Protein AF-A0A5B7W3S3-F1 (afdb_monomer_lite)

pLDDT: mean 83.86, std 8.56, range [51.97, 92.0]

Secondary structure (DSSP, 8-state):
--HHHHHHHHHHHHHHHHHHHHHHHHHHHHHHHHS---HHHHHHHHHHHHHHHHHHHHHHHHHHHTT--

Structure (mmCIF, N/CA/C/O backbone):
data_AF-A0A5B7W3S3-F1
#
_entry.id   AF-A0A5B7W3S3-F1
#
loop_
_atom_site.group_PDB
_atom_site.id
_atom_site.type_symbol
_atom_site.label_atom_id
_atom_site.label_alt_id
_atom_site.label_comp_id
_atom_site.label_asym_id
_atom_site.label_entity_id
_atom_site.label_seq_id
_atom_site.pdbx_PDB_ins_code
_atom_site.Cartn_x
_atom_site.Cartn_y
_atom_site.Cartn_z
_atom_site.occupancy
_atom_site.B_iso_or_equiv
_atom_site.auth_seq_id
_atom_site.auth_comp_id
_atom_site.auth_asym_id
_atom_site.auth_atom_id
_atom_site.pdbx_PDB_model_num
ATOM 1 N N . MET A 1 1 ? 24.312 -5.689 -9.140 1.00 56.34 1 MET A N 1
ATOM 2 C CA . MET A 1 1 ? 22.926 -5.345 -9.533 1.00 56.34 1 MET A CA 1
ATOM 3 C C . MET A 1 1 ? 23.012 -4.076 -10.368 1.00 56.34 1 MET A C 1
ATOM 5 O O . MET A 1 1 ? 23.525 -3.091 -9.862 1.00 56.34 1 MET A O 1
ATOM 9 N N . ASN A 1 2 ? 22.676 -4.134 -11.661 1.00 75.50 2 ASN A N 1
ATOM 10 C CA . ASN A 1 2 ? 22.920 -3.022 -12.592 1.00 75.50 2 ASN A CA 1
ATOM 11 C C . ASN A 1 2 ? 22.044 -1.798 -12.239 1.00 75.50 2 ASN A C 1
ATOM 13 O O . ASN A 1 2 ? 20.925 -1.982 -11.755 1.00 75.50 2 ASN A O 1
ATOM 17 N N . LEU A 1 3 ? 22.522 -0.571 -12.472 1.00 75.31 3 LEU A N 1
ATOM 18 C CA . LEU A 1 3 ? 21.829 0.669 -12.071 1.00 75.31 3 LEU A CA 1
ATOM 19 C C . LEU A 1 3 ? 20.417 0.772 -12.681 1.00 75.31 3 LEU A C 1
ATOM 21 O O . LEU A 1 3 ? 19.478 1.225 -12.026 1.00 75.31 3 LEU A O 1
ATOM 25 N N . GLU A 1 4 ? 20.242 0.271 -13.904 1.00 74.69 4 GLU A N 1
ATOM 26 C CA . GLU A 1 4 ? 18.941 0.170 -14.578 1.00 74.69 4 GLU A CA 1
ATOM 27 C C . GLU A 1 4 ? 17.952 -0.731 -13.833 1.00 74.69 4 GLU A C 1
ATOM 29 O O . GLU A 1 4 ? 16.778 -0.394 -13.711 1.00 74.69 4 GLU A O 1
ATOM 34 N N . ASN A 1 5 ? 18.428 -1.836 -13.254 1.00 78.75 5 ASN A N 1
ATOM 35 C CA . ASN A 1 5 ? 17.589 -2.763 -12.495 1.00 78.75 5 ASN A CA 1
ATOM 36 C C . ASN A 1 5 ? 17.048 -2.114 -11.213 1.00 78.75 5 ASN A C 1
ATOM 38 O O . ASN A 1 5 ? 15.898 -2.347 -10.840 1.00 78.75 5 ASN A O 1
ATOM 42 N N . ILE A 1 6 ? 17.870 -1.283 -10.563 1.00 79.38 6 ILE A N 1
ATOM 43 C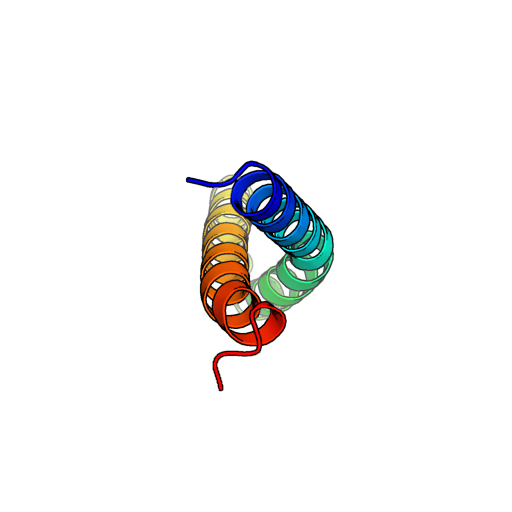 CA . ILE A 1 6 ? 17.493 -0.533 -9.359 1.00 79.38 6 ILE A CA 1
ATO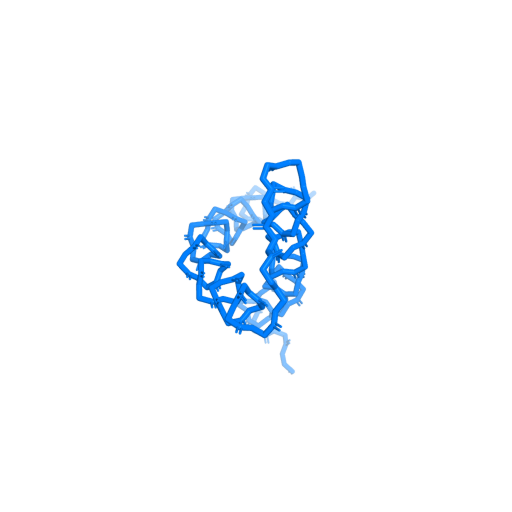M 44 C C . ILE A 1 6 ? 16.478 0.556 -9.715 1.00 79.38 6 ILE A C 1
ATOM 46 O O . ILE A 1 6 ? 15.417 0.622 -9.095 1.00 79.38 6 ILE A O 1
ATOM 50 N N . ARG A 1 7 ? 16.751 1.363 -10.751 1.00 82.44 7 ARG A N 1
ATOM 51 C CA . ARG A 1 7 ? 15.818 2.398 -11.238 1.00 82.44 7 ARG A CA 1
ATOM 52 C C . ARG A 1 7 ? 14.465 1.804 -11.614 1.00 82.44 7 ARG A C 1
ATOM 54 O O . ARG A 1 7 ? 13.433 2.355 -11.246 1.00 82.44 7 ARG A O 1
ATOM 61 N N . TYR A 1 8 ? 14.478 0.659 -12.288 1.00 82.44 8 TYR A N 1
ATOM 62 C CA . TYR A 1 8 ? 13.269 -0.063 -12.648 1.00 82.44 8 TYR A CA 1
ATOM 63 C C . TYR A 1 8 ? 12.492 -0.530 -11.407 1.00 82.44 8 TYR A C 1
ATOM 65 O O . TYR A 1 8 ? 11.305 -0.240 -11.303 1.00 82.44 8 TYR A O 1
ATOM 73 N N . HIS A 1 9 ? 13.140 -1.167 -10.421 1.00 80.38 9 HIS A N 1
ATOM 74 C CA . HIS A 1 9 ? 12.452 -1.601 -9.192 1.00 80.38 9 HIS A CA 1
ATOM 75 C C . HIS A 1 9 ? 11.832 -0.427 -8.429 1.00 80.38 9 HIS A C 1
ATOM 77 O O . HIS A 1 9 ? 10.702 -0.538 -7.954 1.00 80.38 9 HIS A O 1
ATOM 83 N N . ILE A 1 10 ? 12.529 0.708 -8.354 1.00 84.06 10 ILE A N 1
ATOM 84 C CA . ILE A 1 10 ? 12.014 1.921 -7.709 1.00 84.06 10 ILE A CA 1
ATOM 85 C C . ILE A 1 10 ? 10.792 2.457 -8.462 1.00 84.06 10 ILE A C 1
ATOM 87 O O . ILE A 1 10 ? 9.779 2.743 -7.831 1.00 84.06 10 ILE A O 1
ATOM 91 N N . ALA A 1 11 ? 10.849 2.537 -9.795 1.00 85.12 11 ALA A N 1
ATOM 92 C CA . ALA A 1 11 ? 9.734 3.011 -10.614 1.00 85.12 11 ALA A CA 1
ATOM 93 C C . ALA A 1 11 ? 8.495 2.109 -10.487 1.00 85.12 11 ALA A C 1
ATOM 95 O O . ALA A 1 11 ? 7.396 2.613 -10.260 1.00 85.12 11 ALA A O 1
ATOM 96 N 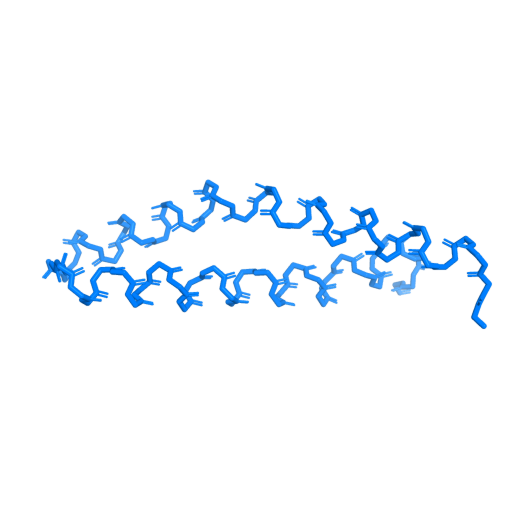N . VAL A 1 12 ? 8.671 0.783 -10.557 1.00 85.31 12 VAL A N 1
ATOM 97 C CA . VAL A 1 12 ? 7.576 -0.185 -10.364 1.00 85.31 12 VAL A CA 1
ATOM 98 C C . VAL A 1 12 ? 6.976 -0.047 -8.967 1.00 85.31 12 VAL A C 1
ATOM 100 O O . VAL A 1 12 ? 5.757 -0.029 -8.819 1.00 85.31 12 VAL A O 1
ATOM 103 N N . THR A 1 13 ? 7.819 0.098 -7.946 1.00 84.94 13 THR A N 1
ATOM 104 C CA . THR A 1 13 ? 7.356 0.255 -6.564 1.00 84.94 13 THR A CA 1
ATOM 105 C C . THR A 1 13 ? 6.565 1.546 -6.387 1.00 84.94 13 THR A C 1
ATOM 107 O O . THR A 1 13 ? 5.471 1.502 -5.835 1.00 84.94 13 THR A O 1
ATOM 110 N N . LEU A 1 14 ? 7.048 2.680 -6.907 1.00 86.12 14 LEU A N 1
ATOM 111 C CA . LEU A 1 14 ? 6.324 3.954 -6.836 1.00 86.12 14 LEU A CA 1
ATOM 112 C C . LEU A 1 14 ? 4.972 3.891 -7.558 1.00 86.12 14 LEU A C 1
ATOM 114 O O . LEU A 1 14 ? 3.970 4.371 -7.031 1.00 86.12 14 LEU A O 1
ATOM 118 N N . LEU A 1 15 ? 4.943 3.275 -8.743 1.00 87.69 15 LEU A N 1
ATOM 119 C CA . LEU A 1 15 ? 3.728 3.099 -9.534 1.00 87.69 15 LEU A CA 1
ATOM 120 C C . LEU A 1 15 ? 2.686 2.275 -8.768 1.00 87.69 15 LEU A C 1
ATOM 122 O O . LEU A 1 15 ? 1.528 2.680 -8.663 1.00 87.69 15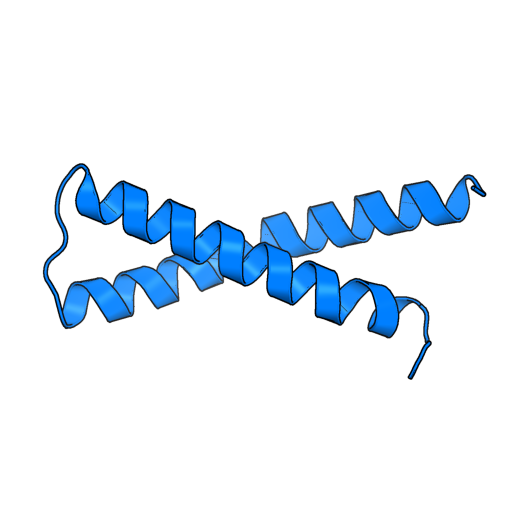 LEU A O 1
ATOM 126 N N . VAL A 1 16 ? 3.106 1.135 -8.210 1.00 87.25 16 VAL A N 1
ATOM 127 C CA . VAL A 1 16 ? 2.231 0.243 -7.442 1.00 87.25 16 VAL A CA 1
ATOM 128 C C . VAL A 1 16 ? 1.732 0.946 -6.184 1.00 87.25 16 VAL A C 1
ATOM 130 O O . VAL A 1 16 ? 0.531 0.918 -5.933 1.00 87.25 16 VAL A O 1
ATOM 133 N N . LEU A 1 17 ? 2.599 1.627 -5.428 1.00 87.19 17 LEU A N 1
ATOM 134 C CA . LEU A 1 17 ? 2.194 2.371 -4.230 1.00 87.19 17 LEU A CA 1
ATOM 135 C C . LEU A 1 17 ? 1.134 3.434 -4.562 1.00 87.19 17 LEU A C 1
ATOM 137 O O . LEU A 1 17 ? 0.103 3.488 -3.899 1.00 87.19 17 LEU A O 1
ATOM 141 N N . GLY A 1 18 ? 1.331 4.216 -5.629 1.00 85.56 18 GLY A N 1
ATOM 142 C CA . GLY A 1 18 ? 0.370 5.237 -6.058 1.00 85.56 18 GLY A CA 1
ATOM 143 C C . GLY A 1 18 ? -0.972 4.660 -6.521 1.00 85.56 18 GLY A C 1
ATOM 144 O O . GLY A 1 18 ? -2.027 5.120 -6.084 1.00 85.56 18 GLY A O 1
ATOM 145 N N . CYS A 1 19 ? -0.956 3.616 -7.355 1.00 85.62 19 CYS A N 1
ATOM 146 C CA . CYS A 1 19 ? -2.186 2.984 -7.854 1.00 85.62 19 CYS A CA 1
ATOM 147 C C . CYS A 1 19 ? -2.947 2.187 -6.785 1.00 85.62 19 CYS A C 1
ATOM 149 O O . CYS A 1 19 ? -4.143 1.950 -6.940 1.00 85.62 19 CYS A O 1
ATOM 151 N N . SER A 1 20 ? -2.290 1.784 -5.696 1.00 86.38 20 SER A N 1
ATOM 152 C CA . SER A 1 20 ? -2.924 0.985 -4.640 1.00 86.38 20 SER A CA 1
ATOM 153 C C . SER A 1 20 ? -3.878 1.798 -3.766 1.00 86.38 20 SER A C 1
ATOM 155 O O . SER A 1 20 ? -4.791 1.225 -3.180 1.00 86.38 20 SER A O 1
ATOM 157 N N . ILE A 1 21 ? -3.705 3.121 -3.685 1.00 86.81 21 ILE A N 1
ATOM 158 C CA . ILE A 1 21 ? -4.501 4.010 -2.823 1.00 86.81 21 ILE A CA 1
ATOM 159 C C . ILE A 1 21 ? -6.001 3.992 -3.178 1.00 86.81 21 ILE A C 1
ATOM 161 O O . ILE A 1 21 ? -6.806 3.709 -2.288 1.00 86.81 21 ILE A O 1
ATOM 165 N N . PRO A 1 22 ? -6.426 4.250 -4.434 1.00 87.75 22 PRO A N 1
ATOM 166 C CA . PRO A 1 22 ? -7.847 4.209 -4.781 1.00 87.75 22 PRO A CA 1
ATOM 167 C C . PRO A 1 22 ? -8.438 2.798 -4.658 1.00 87.75 22 PRO A C 1
ATOM 169 O O . PRO A 1 22 ? -9.559 2.646 -4.179 1.00 87.75 22 PRO A O 1
ATOM 172 N N . ILE A 1 23 ? -7.674 1.760 -5.020 1.00 87.38 23 ILE A N 1
ATOM 173 C CA . ILE A 1 23 ? -8.118 0.359 -4.926 1.00 87.38 23 ILE A CA 1
ATOM 174 C C . ILE A 1 23 ? -8.365 -0.020 -3.462 1.00 87.38 23 ILE A C 1
ATOM 176 O O . ILE A 1 23 ? -9.397 -0.598 -3.135 1.00 87.38 23 ILE A O 1
ATOM 180 N N . MET A 1 24 ? -7.449 0.360 -2.571 1.00 90.50 24 MET A N 1
ATOM 181 C CA . MET A 1 24 ? -7.593 0.191 -1.128 1.00 90.50 24 MET A CA 1
ATOM 182 C C . MET A 1 24 ? -8.864 0.875 -0.616 1.00 90.50 24 MET A C 1
ATOM 184 O O . MET A 1 24 ? -9.606 0.261 0.144 1.00 90.50 24 MET A O 1
ATOM 188 N N . GLY A 1 25 ? -9.137 2.109 -1.052 1.00 87.25 25 GLY A N 1
ATOM 189 C CA . GLY A 1 25 ? -10.357 2.833 -0.689 1.00 87.25 25 GLY A CA 1
ATOM 190 C C . GLY A 1 25 ? -11.627 2.074 -1.069 1.00 87.25 25 GLY A C 1
ATOM 191 O O . GLY A 1 25 ? -12.501 1.897 -0.228 1.00 87.25 25 GLY A O 1
ATOM 192 N N . VAL A 1 26 ? -11.699 1.555 -2.298 1.00 91.19 26 VAL A N 1
ATOM 193 C CA . VAL A 1 26 ? -12.852 0.769 -2.767 1.00 91.19 26 VAL A CA 1
ATOM 194 C C . VAL A 1 26 ? -13.007 -0.527 -1.974 1.00 91.19 26 VAL A C 1
ATOM 196 O O . VAL A 1 26 ? -14.109 -0.848 -1.540 1.00 91.19 26 VAL A O 1
ATOM 199 N N . VAL A 1 27 ? -11.920 -1.269 -1.751 1.00 89.88 27 VAL A N 1
ATOM 200 C CA . VAL A 1 27 ? -11.978 -2.542 -1.018 1.00 89.88 27 VAL A CA 1
ATOM 201 C C . VAL A 1 27 ? -12.433 -2.321 0.420 1.00 89.88 27 VAL A C 1
ATOM 203 O O . VAL A 1 27 ? -13.335 -3.014 0.882 1.00 89.88 27 VAL A O 1
ATOM 206 N N . VAL A 1 28 ? -11.857 -1.345 1.125 1.00 90.12 28 VAL A N 1
ATOM 207 C CA . VAL A 1 28 ? -12.271 -1.069 2.504 1.00 90.12 28 VAL A CA 1
ATOM 208 C C . VAL A 1 28 ? -13.695 -0.537 2.551 1.00 90.12 28 VAL A C 1
ATOM 210 O O . VAL A 1 28 ? -14.430 -0.934 3.447 1.00 90.12 28 VAL A O 1
ATOM 213 N N . TRP A 1 29 ? -14.109 0.278 1.577 1.00 90.75 29 TRP A N 1
ATOM 214 C CA . TRP A 1 29 ? -15.490 0.744 1.472 1.00 90.75 29 TRP A CA 1
ATOM 215 C C . TRP A 1 29 ? -16.485 -0.422 1.358 1.00 90.75 29 TRP A C 1
ATOM 217 O O . TRP A 1 29 ? -17.446 -0.487 2.122 1.00 90.75 29 TRP A O 1
ATOM 227 N N . VAL A 1 30 ? -16.207 -1.407 0.497 1.00 90.25 30 VAL A N 1
ATOM 228 C CA . VAL A 1 30 ? -17.043 -2.617 0.376 1.00 90.25 30 VAL A CA 1
ATOM 229 C C . VAL A 1 30 ? -17.071 -3.417 1.681 1.00 90.25 30 VAL A C 1
ATOM 231 O O . VAL A 1 30 ? -18.124 -3.910 2.078 1.00 90.25 30 VAL A O 1
ATOM 234 N N . ILE A 1 31 ? -15.936 -3.537 2.378 1.00 87.62 31 ILE A N 1
ATOM 235 C CA . ILE A 1 31 ? -15.883 -4.235 3.670 1.00 87.62 31 ILE A CA 1
ATOM 236 C C . ILE A 1 31 ? -16.725 -3.490 4.713 1.00 87.62 31 ILE A C 1
ATOM 238 O O . ILE A 1 31 ? -17.464 -4.136 5.454 1.00 87.62 31 ILE A O 1
ATOM 242 N N . THR A 1 32 ? -16.646 -2.156 4.760 1.00 91.31 32 THR A N 1
ATOM 243 C CA . THR A 1 32 ? -17.416 -1.342 5.712 1.00 91.31 32 THR A CA 1
ATOM 244 C C . THR A 1 32 ? -18.920 -1.405 5.482 1.00 91.31 32 THR A C 1
ATOM 246 O O . THR A 1 32 ? -19.672 -1.278 6.443 1.00 91.31 32 THR A O 1
ATOM 249 N N . GLU A 1 33 ? -19.352 -1.652 4.244 1.00 89.81 33 GLU A N 1
ATOM 250 C CA . GLU A 1 33 ? -20.769 -1.806 3.900 1.00 89.81 33 GLU A CA 1
ATOM 251 C C . GLU A 1 33 ? -21.371 -3.097 4.485 1.00 89.81 33 GLU A C 1
ATOM 253 O O . GLU A 1 33 ? -22.548 -3.148 4.829 1.00 89.81 33 GLU A O 1
ATOM 258 N N . ILE A 1 34 ? -20.554 -4.147 4.626 1.00 90.00 34 ILE A N 1
ATOM 259 C CA . ILE A 1 34 ? -20.970 -5.443 5.186 1.00 90.00 34 ILE A CA 1
ATOM 260 C C . ILE A 1 34 ? -20.755 -5.472 6.704 1.00 90.00 34 ILE A C 1
ATOM 262 O O . ILE A 1 34 ? -21.574 -6.011 7.447 1.00 90.00 34 ILE A O 1
ATOM 266 N N . ILE A 1 35 ? -19.629 -4.925 7.168 1.00 87.50 35 ILE A N 1
ATOM 267 C CA . ILE A 1 35 ? -19.218 -4.917 8.571 1.00 87.50 35 ILE A CA 1
ATOM 268 C C . ILE A 1 35 ? -18.849 -3.479 8.943 1.00 87.50 35 ILE A C 1
ATOM 270 O O . ILE A 1 35 ? -17.775 -3.021 8.544 1.00 87.50 35 ILE A O 1
ATOM 274 N N . PRO A 1 36 ? -19.668 -2.772 9.742 1.00 85.06 36 PRO A N 1
ATOM 275 C CA . PRO A 1 36 ? -19.358 -1.408 10.147 1.00 85.06 36 PRO A CA 1
ATOM 276 C C . PRO A 1 36 ? -18.101 -1.403 11.027 1.00 85.06 36 PRO A C 1
ATOM 278 O O . PRO A 1 36 ? -18.120 -1.776 12.200 1.00 85.06 36 PRO A O 1
AT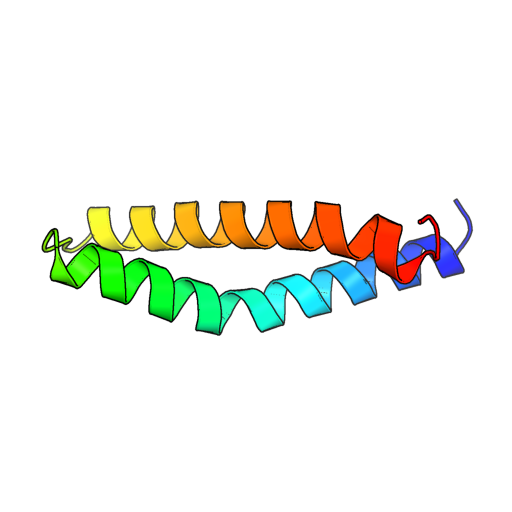OM 281 N N . LEU A 1 37 ? -16.973 -1.026 10.425 1.00 86.81 37 LEU A N 1
ATOM 282 C CA . LEU A 1 37 ? -15.681 -0.908 11.091 1.00 86.81 37 LEU A CA 1
ATOM 283 C C . LEU A 1 37 ? -15.482 0.538 11.526 1.00 86.81 37 LEU A C 1
ATOM 285 O O . LEU A 1 37 ? -15.527 1.449 10.704 1.00 86.81 37 LEU A O 1
ATOM 289 N N . GLU A 1 38 ? -15.163 0.745 12.799 1.00 87.50 38 GLU A N 1
ATOM 290 C CA . GLU A 1 38 ? -14.926 2.080 13.345 1.00 87.50 38 GLU A CA 1
ATOM 291 C C . GLU A 1 38 ? -13.547 2.210 13.999 1.00 87.50 38 GLU A C 1
ATOM 293 O O . GLU A 1 38 ? -12.896 1.236 14.401 1.00 87.50 38 GLU A O 1
ATOM 298 N N . GLY A 1 39 ? -13.075 3.456 14.090 1.00 89.38 39 GLY A N 1
ATOM 299 C CA . GLY A 1 39 ? -11.878 3.832 14.837 1.00 89.38 39 GLY A CA 1
ATOM 300 C C . GLY A 1 39 ? -10.629 3.026 14.461 1.00 89.38 39 GLY A C 1
ATOM 301 O O . GLY A 1 39 ? -10.079 3.154 13.365 1.00 89.38 39 GLY A O 1
ATOM 302 N N . ARG A 1 40 ? -10.130 2.222 15.410 1.00 89.50 40 ARG A N 1
ATOM 303 C CA . ARG A 1 40 ? -8.898 1.434 15.241 1.00 89.50 40 ARG A CA 1
ATOM 304 C C . ARG A 1 40 ? -9.078 0.283 14.245 1.00 89.50 40 ARG A C 1
ATOM 306 O O . ARG A 1 40 ? -8.137 -0.006 13.511 1.00 89.50 40 ARG A O 1
ATOM 313 N N . ALA A 1 41 ? -10.256 -0.339 14.188 1.00 87.69 41 ALA A N 1
ATOM 314 C CA . ALA A 1 41 ? -10.504 -1.479 13.307 1.00 87.69 41 ALA A CA 1
ATOM 315 C C . ALA A 1 41 ? -10.483 -1.063 11.828 1.00 87.69 41 ALA A C 1
ATOM 317 O O . ALA A 1 41 ? -9.850 -1.726 11.011 1.00 87.69 41 ALA A O 1
ATOM 318 N N . LEU A 1 42 ? -11.060 0.100 11.510 1.00 88.62 42 LEU A N 1
ATOM 319 C CA . LEU A 1 42 ? -11.021 0.677 10.165 1.00 88.62 42 LEU A CA 1
ATOM 320 C C . LEU A 1 42 ? -9.582 0.989 9.726 1.00 88.62 42 LEU A C 1
ATOM 322 O O . LEU A 1 42 ? -9.177 0.617 8.628 1.00 88.62 42 LEU A O 1
ATOM 326 N N . LYS A 1 43 ? -8.760 1.581 10.604 1.00 88.31 43 LYS A N 1
ATOM 327 C CA . LYS A 1 43 ? -7.334 1.828 10.310 1.00 88.31 43 LYS A CA 1
ATOM 328 C C . LYS A 1 43 ? -6.563 0.537 10.027 1.00 88.31 43 LYS A C 1
ATOM 330 O O . LYS A 1 43 ? -5.740 0.509 9.115 1.00 88.31 43 LYS A O 1
ATOM 335 N N . ILE A 1 44 ? -6.830 -0.521 10.794 1.00 90.12 44 ILE A N 1
ATOM 336 C CA . ILE A 1 44 ? -6.206 -1.834 10.588 1.00 90.12 44 ILE A CA 1
ATOM 337 C C . ILE A 1 44 ? -6.654 -2.435 9.249 1.00 90.12 44 ILE A C 1
ATOM 339 O O . ILE A 1 44 ? -5.808 -2.919 8.501 1.00 90.12 44 ILE A O 1
ATOM 343 N N . ALA A 1 45 ? -7.942 -2.347 8.904 1.00 89.69 45 ALA A N 1
ATOM 344 C CA . ALA A 1 45 ? -8.458 -2.818 7.620 1.00 89.69 45 ALA A CA 1
ATOM 345 C C . ALA A 1 45 ? -7.792 -2.097 6.437 1.00 89.69 45 ALA A C 1
ATOM 347 O O . ALA A 1 45 ? -7.337 -2.757 5.503 1.00 89.69 45 ALA A O 1
ATOM 348 N N . TYR A 1 46 ? -7.644 -0.770 6.508 1.00 89.38 46 TYR A N 1
ATOM 349 C CA . TYR A 1 46 ? -6.905 0.016 5.515 1.00 89.38 46 TYR A CA 1
ATOM 350 C C . TYR A 1 46 ? -5.446 -0.432 5.387 1.00 89.38 46 TYR A C 1
ATOM 352 O O . TYR A 1 46 ? -4.980 -0.687 4.278 1.00 89.38 46 TYR A O 1
ATOM 360 N N . LEU A 1 47 ? -4.740 -0.594 6.509 1.00 90.88 47 LEU A N 1
ATOM 361 C CA . LEU A 1 47 ? -3.339 -1.017 6.514 1.00 90.88 47 LEU A CA 1
ATOM 362 C C . LEU A 1 47 ? -3.155 -2.406 5.885 1.00 90.88 47 LEU A C 1
ATOM 364 O O . LEU A 1 47 ? -2.306 -2.579 5.014 1.00 90.88 47 LEU A O 1
ATOM 368 N N . ILE A 1 48 ? -3.955 -3.390 6.306 1.00 92.00 48 ILE A N 1
ATOM 369 C CA . ILE A 1 48 ? -3.870 -4.770 5.806 1.00 92.00 48 ILE A CA 1
ATOM 370 C C . ILE A 1 48 ? -4.184 -4.808 4.312 1.00 92.00 48 ILE A C 1
ATOM 372 O O . ILE A 1 48 ? -3.421 -5.382 3.536 1.00 92.00 48 ILE A O 1
ATOM 376 N N . THR A 1 49 ? -5.274 -4.158 3.905 1.00 91.19 49 THR A N 1
ATOM 377 C CA . THR A 1 49 ? -5.704 -4.100 2.505 1.00 91.19 49 THR A CA 1
ATOM 378 C C . THR A 1 49 ? -4.627 -3.469 1.628 1.00 91.19 49 THR A C 1
ATOM 380 O O . THR A 1 49 ? -4.288 -4.014 0.579 1.00 91.19 49 THR A O 1
ATOM 383 N N . TYR A 1 50 ? -4.022 -2.369 2.083 1.00 88.69 50 TYR A N 1
ATOM 384 C CA . TYR A 1 50 ? -2.934 -1.709 1.369 1.00 88.69 50 TYR A CA 1
ATOM 385 C C . TYR A 1 50 ? -1.728 -2.627 1.173 1.00 88.69 50 TYR A C 1
ATOM 387 O O . TYR A 1 50 ? -1.244 -2.783 0.054 1.00 88.69 50 TYR A O 1
ATOM 395 N N . VAL A 1 51 ? -1.261 -3.271 2.247 1.00 90.56 51 VAL A N 1
ATOM 396 C CA . VAL A 1 51 ? -0.105 -4.177 2.193 1.00 90.56 51 VAL A CA 1
ATOM 397 C C . VAL A 1 51 ? -0.375 -5.337 1.238 1.00 90.56 51 VAL A C 1
ATOM 399 O O . VAL A 1 51 ? 0.490 -5.671 0.430 1.00 90.56 51 VAL A O 1
ATOM 402 N N . PHE A 1 52 ? -1.579 -5.913 1.269 1.00 90.75 52 PHE A N 1
ATOM 403 C CA . PHE A 1 52 ? -1.962 -6.981 0.348 1.00 90.75 52 PHE A CA 1
ATOM 404 C C . PHE A 1 52 ? -1.941 -6.527 -1.113 1.00 90.75 52 PHE A C 1
ATOM 406 O O . PHE A 1 52 ? -1.303 -7.183 -1.937 1.00 90.75 52 PHE A O 1
ATOM 413 N N . ILE A 1 53 ? -2.586 -5.403 -1.437 1.00 89.81 53 ILE A N 1
ATOM 414 C CA . ILE A 1 53 ? -2.635 -4.881 -2.812 1.00 89.81 53 ILE A CA 1
ATOM 415 C C . ILE A 1 53 ? -1.225 -4.561 -3.309 1.00 89.81 53 ILE A C 1
ATOM 417 O O . ILE A 1 53 ? -0.871 -4.941 -4.424 1.00 89.81 53 ILE A O 1
ATOM 421 N N . VAL A 1 54 ? -0.396 -3.928 -2.477 1.00 88.88 54 VAL A N 1
ATOM 422 C CA . VAL A 1 54 ? 0.981 -3.577 -2.838 1.00 88.88 54 VAL A CA 1
ATOM 423 C C . VAL A 1 54 ? 1.822 -4.826 -3.076 1.00 88.88 54 VAL A C 1
ATOM 425 O O . VAL A 1 54 ? 2.517 -4.889 -4.085 1.00 88.88 54 VAL A O 1
ATOM 428 N N . LEU A 1 55 ? 1.753 -5.840 -2.208 1.00 88.25 55 LEU A N 1
ATOM 429 C CA . LEU A 1 55 ? 2.510 -7.085 -2.385 1.00 88.25 55 LEU A CA 1
ATOM 430 C C . LEU A 1 55 ? 2.088 -7.841 -3.648 1.00 88.25 55 LEU A C 1
ATOM 432 O O . LEU A 1 55 ? 2.948 -8.307 -4.398 1.00 88.25 55 LEU A O 1
ATOM 436 N N . PHE A 1 56 ? 0.782 -7.936 -3.912 1.00 87.44 56 PHE A N 1
ATOM 437 C CA . PHE A 1 56 ? 0.268 -8.544 -5.139 1.00 87.44 56 PHE A CA 1
ATOM 438 C C . PHE A 1 56 ? 0.674 -7.746 -6.376 1.00 87.44 56 PHE A C 1
ATOM 440 O O . PHE A 1 56 ? 1.166 -8.329 -7.343 1.00 87.44 56 PHE A O 1
ATOM 447 N N . GLY A 1 57 ? 0.537 -6.421 -6.328 1.00 85.31 57 GLY A N 1
ATOM 448 C CA . GLY A 1 57 ? 0.955 -5.517 -7.390 1.00 85.31 57 GLY A CA 1
ATOM 449 C C . GLY A 1 57 ? 2.440 -5.677 -7.691 1.00 85.31 57 GLY A C 1
ATOM 450 O O . GLY A 1 57 ? 2.810 -5.948 -8.827 1.00 85.31 57 GLY A O 1
ATOM 451 N N . LEU A 1 58 ? 3.303 -5.624 -6.679 1.00 85.75 58 LEU A N 1
ATOM 452 C CA . LEU A 1 58 ? 4.741 -5.784 -6.873 1.00 85.75 58 LEU A CA 1
ATOM 453 C C . LEU A 1 58 ? 5.077 -7.155 -7.472 1.00 85.75 58 LEU A C 1
ATOM 455 O O . LEU A 1 58 ? 5.812 -7.238 -8.455 1.00 85.75 58 LEU A O 1
ATOM 459 N N . ARG A 1 59 ? 4.498 -8.232 -6.928 1.00 84.50 59 ARG A N 1
ATOM 460 C CA . ARG A 1 59 ? 4.747 -9.602 -7.396 1.00 84.50 59 ARG A CA 1
ATOM 461 C C . ARG A 1 59 ? 4.287 -9.827 -8.833 1.00 84.50 59 ARG A C 1
ATOM 463 O O . ARG A 1 59 ? 4.930 -10.590 -9.544 1.00 84.50 59 ARG A O 1
ATOM 470 N N . PHE A 1 60 ? 3.201 -9.188 -9.259 1.00 81.00 60 PHE A N 1
ATOM 471 C CA . PHE A 1 60 ? 2.656 -9.355 -10.604 1.00 81.00 60 PHE A CA 1
ATOM 472 C C . PHE A 1 60 ? 3.324 -8.425 -11.625 1.00 81.00 60 PHE A C 1
ATOM 474 O O . PHE A 1 60 ? 3.646 -8.847 -12.734 1.00 81.00 60 PHE A O 1
ATOM 481 N N . TYR A 1 61 ? 3.586 -7.170 -11.255 1.00 78.19 61 TYR A N 1
ATOM 482 C CA . TYR A 1 61 ? 4.149 -6.170 -12.160 1.00 78.19 61 TYR A CA 1
ATOM 483 C C . TYR A 1 61 ? 5.663 -6.305 -12.357 1.00 78.19 61 TYR A C 1
ATOM 485 O O . TYR A 1 61 ? 6.130 -6.054 -13.466 1.00 78.19 61 TYR A O 1
ATOM 493 N N . ILE A 1 62 ? 6.435 -6.741 -11.349 1.00 77.00 62 ILE A N 1
ATOM 494 C CA . ILE A 1 62 ? 7.889 -6.956 -11.495 1.00 77.00 62 ILE A CA 1
ATOM 495 C C . ILE A 1 62 ? 8.231 -7.916 -12.654 1.00 77.00 62 ILE A C 1
ATOM 497 O O . ILE A 1 62 ? 9.025 -7.508 -13.509 1.00 77.00 62 ILE A O 1
ATOM 501 N N . PRO A 1 63 ? 7.689 -9.153 -12.718 1.00 73.88 63 PRO A N 1
ATOM 502 C CA . PRO A 1 63 ? 7.996 -10.085 -13.805 1.00 73.88 63 PRO A CA 1
ATOM 503 C C . PRO A 1 63 ? 7.376 -9.643 -15.136 1.00 73.88 63 PRO A C 1
ATOM 505 O O . PRO A 1 63 ? 8.030 -9.724 -16.174 1.00 73.88 63 PRO A O 1
ATOM 508 N N . ARG A 1 64 ? 6.158 -9.084 -15.104 1.00 70.69 64 ARG A N 1
ATOM 509 C CA . ARG A 1 64 ? 5.416 -8.689 -16.308 1.00 70.69 64 ARG A CA 1
ATOM 510 C C . ARG A 1 64 ? 6.081 -7.544 -17.069 1.00 70.69 64 ARG A C 1
ATOM 512 O O . ARG A 1 64 ? 6.196 -7.607 -18.286 1.00 70.69 64 ARG A O 1
ATOM 519 N N . MET A 1 65 ? 6.561 -6.518 -16.370 1.00 65.81 65 MET A N 1
ATOM 520 C CA . MET A 1 65 ? 7.264 -5.399 -17.008 1.00 65.81 65 MET A CA 1
ATOM 521 C C . MET A 1 65 ? 8.730 -5.741 -17.365 1.00 65.81 65 MET A C 1
ATOM 523 O O . MET A 1 65 ? 9.355 -5.018 -18.135 1.00 65.81 65 MET A O 1
ATOM 527 N N . ARG A 1 66 ? 9.269 -6.869 -16.871 1.00 68.44 66 ARG A N 1
ATOM 528 C CA . ARG A 1 66 ? 10.560 -7.432 -17.306 1.00 68.44 66 ARG A CA 1
ATOM 529 C C . ARG A 1 66 ? 10.457 -8.244 -18.600 1.00 68.44 66 ARG A C 1
ATOM 531 O O . ARG A 1 66 ? 11.475 -8.750 -19.060 1.00 68.44 66 ARG A O 1
ATOM 538 N N . GLY A 1 67 ? 9.252 -8.402 -19.157 1.00 63.97 67 GLY A N 1
ATOM 539 C CA . GLY A 1 67 ? 9.015 -9.255 -20.323 1.00 63.97 67 GLY A CA 1
ATOM 540 C C . GLY A 1 67 ? 9.251 -10.743 -20.047 1.00 63.97 67 GLY A C 1
ATOM 541 O O . GLY A 1 67 ? 9.394 -11.518 -20.984 1.00 63.97 67 GLY A O 1
ATOM 542 N N . MET A 1 68 ? 9.321 -11.142 -18.772 1.00 61.06 68 MET A N 1
ATOM 543 C CA . MET A 1 68 ? 9.433 -12.538 -18.358 1.00 61.06 68 MET A CA 1
ATOM 544 C C . MET A 1 68 ? 8.014 -13.100 -18.224 1.00 61.06 68 MET A C 1
ATOM 546 O O . MET A 1 68 ? 7.441 -13.097 -17.133 1.00 61.06 68 MET A O 1
ATOM 550 N N . THR A 1 69 ? 7.430 -13.486 -19.356 1.00 51.97 69 THR A N 1
ATOM 551 C CA . THR A 1 69 ? 6.199 -14.291 -19.450 1.00 51.97 69 THR A CA 1
ATOM 552 C C . THR A 1 69 ? 6.532 -15.693 -19.906 1.00 51.97 69 THR A C 1
ATOM 554 O O . THR A 1 69 ? 7.292 -15.789 -20.895 1.00 51.97 69 THR A O 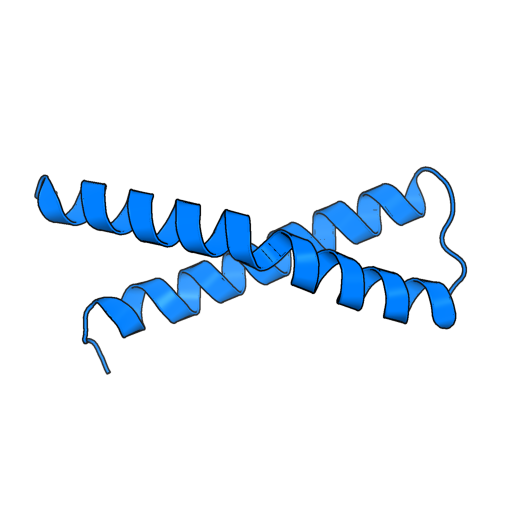1
#

Sequence (69 aa):
MNLENIRYHIAVTLLVLGCSIPIMGVVVWVITEIIPLEGRALKIAYLITYVFIVLFGLRFYIPRMRGMT

Foldseek 3Di:
DDPVLVVVLVVLLVVQLVVLVVVLVVVLVVVCVVPVDDDPRSVVSSVVSSVVSSVVSSVVCVCVVVVND

Radius of gyration: 15.1 Å; chains: 1; bounding box: 44×20×36 Å